Protein AF-A0A7Y5UHI1-F1 (afdb_monomer_lite)

pLDDT: mean 88.86, std 13.52, range [52.78, 98.25]

Radius of gyration: 20.54 Å; chains: 1; bounding box: 62×15×50 Å

Structure (mmCIF, N/CA/C/O backbone):
data_AF-A0A7Y5UHI1-F1
#
_entry.id   AF-A0A7Y5UHI1-F1
#
loop_
_atom_site.group_PDB
_atom_site.id
_atom_site.type_symbol
_atom_site.label_atom_id
_atom_site.label_alt_id
_atom_site.label_comp_id
_atom_site.label_asym_id
_atom_site.label_entity_id
_atom_site.label_seq_id
_atom_site.pdbx_PDB_ins_code
_atom_site.Cartn_x
_atom_site.Cartn_y
_atom_site.Cartn_z
_atom_site.occupancy
_atom_site.B_iso_or_equiv
_atom_site.auth_seq_id
_atom_site.auth_comp_id
_atom_site.auth_asym_id
_atom_site.auth_atom_id
_atom_site.pdbx_PDB_model_num
ATOM 1 N N . MET A 1 1 ? 2.439 -9.789 -3.286 1.00 73.88 1 MET A N 1
ATOM 2 C CA . MET A 1 1 ? 1.145 -9.114 -3.502 1.00 73.88 1 MET A CA 1
ATOM 3 C C . MET A 1 1 ? 1.301 -8.221 -4.721 1.00 73.88 1 MET A C 1
ATOM 5 O O . MET A 1 1 ? 2.306 -7.519 -4.783 1.00 73.88 1 MET A O 1
ATOM 9 N N . THR A 1 2 ? 0.408 -8.315 -5.705 1.00 94.38 2 THR A N 1
ATOM 10 C CA . THR A 1 2 ? 0.450 -7.463 -6.909 1.00 94.38 2 THR A CA 1
ATOM 11 C C . THR A 1 2 ? 0.009 -6.032 -6.583 1.00 94.38 2 THR A C 1
ATOM 13 O O . THR A 1 2 ? -0.489 -5.777 -5.483 1.00 94.38 2 THR A O 1
ATOM 16 N N . VAL A 1 3 ? 0.189 -5.095 -7.518 1.00 94.81 3 VAL A N 1
ATOM 17 C CA . VAL A 1 3 ? -0.284 -3.709 -7.350 1.00 94.81 3 VAL A CA 1
ATOM 18 C C . VAL A 1 3 ? -1.803 -3.685 -7.185 1.00 94.81 3 VAL A C 1
ATOM 20 O O . VAL A 1 3 ? -2.304 -3.062 -6.257 1.00 94.81 3 VAL A O 1
ATOM 23 N N . GLU A 1 4 ? -2.529 -4.447 -7.999 1.00 96.56 4 GLU A N 1
ATOM 24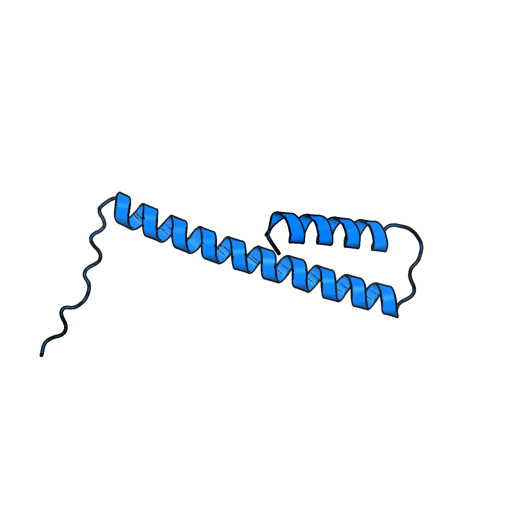 C CA . GLU A 1 4 ? -3.991 -4.558 -7.951 1.00 96.56 4 GLU A CA 1
ATOM 25 C C . GLU A 1 4 ? -4.460 -5.098 -6.601 1.00 96.56 4 GLU A C 1
ATOM 27 O O . GLU A 1 4 ? -5.390 -4.569 -6.002 1.00 96.56 4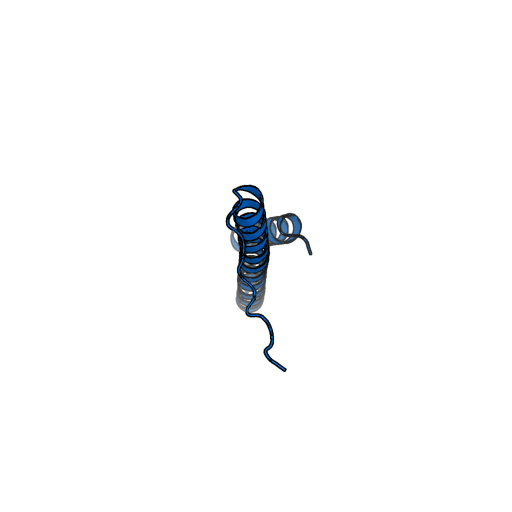 GLU A O 1
ATOM 32 N N . GLN A 1 5 ? -3.776 -6.119 -6.077 1.00 96.69 5 GLN A N 1
ATOM 33 C CA . GLN A 1 5 ? -4.083 -6.662 -4.758 1.00 96.69 5 GLN A CA 1
ATOM 34 C C . GLN A 1 5 ? -3.865 -5.615 -3.655 1.00 96.69 5 GLN A C 1
ATOM 36 O O . GLN A 1 5 ? -4.683 -5.512 -2.743 1.00 96.69 5 GLN A O 1
ATOM 41 N N . ARG A 1 6 ? -2.776 -4.836 -3.720 1.00 96.38 6 ARG A N 1
ATOM 42 C CA . ARG A 1 6 ? -2.481 -3.781 -2.733 1.00 96.38 6 ARG A CA 1
ATOM 43 C C . ARG A 1 6 ? -3.512 -2.657 -2.775 1.00 96.38 6 ARG A C 1
ATOM 45 O O . ARG A 1 6 ? -3.919 -2.188 -1.718 1.00 96.38 6 ARG A O 1
ATOM 52 N N . LEU A 1 7 ? -3.953 -2.266 -3.969 1.00 95.94 7 LEU A N 1
ATOM 53 C CA . LEU A 1 7 ? -5.011 -1.272 -4.146 1.00 95.94 7 LEU A CA 1
ATOM 54 C C . LEU A 1 7 ? -6.349 -1.779 -3.597 1.00 95.94 7 LEU A C 1
ATOM 56 O O . LEU A 1 7 ? -6.964 -1.087 -2.796 1.00 95.94 7 LEU A O 1
ATOM 60 N N . ALA A 1 8 ? -6.732 -3.020 -3.909 1.00 97.38 8 ALA A N 1
ATOM 61 C CA . ALA A 1 8 ? -7.947 -3.625 -3.359 1.00 97.38 8 ALA A CA 1
ATOM 62 C C . ALA A 1 8 ? -7.911 -3.717 -1.821 1.00 97.38 8 ALA A C 1
ATOM 64 O O . ALA A 1 8 ? -8.927 -3.547 -1.150 1.00 97.38 8 ALA A O 1
ATOM 65 N N . ARG A 1 9 ? -6.733 -3.969 -1.232 1.00 97.44 9 ARG A N 1
ATOM 66 C CA . ARG A 1 9 ? -6.575 -3.948 0.227 1.00 97.44 9 ARG A CA 1
ATOM 67 C C . ARG A 1 9 ? -6.693 -2.539 0.799 1.00 97.44 9 ARG A C 1
ATOM 69 O O . ARG A 1 9 ? -7.318 -2.381 1.842 1.00 97.44 9 ARG A O 1
ATOM 76 N N . LEU A 1 10 ? -6.119 -1.541 0.132 1.00 96.94 10 LEU A N 1
ATOM 77 C CA . LEU A 1 10 ? -6.238 -0.141 0.532 1.00 96.94 10 LEU A CA 1
ATOM 78 C C . LEU A 1 10 ? -7.702 0.321 0.512 1.00 96.94 10 LEU A C 1
ATOM 80 O O . LEU A 1 10 ? -8.139 0.936 1.477 1.00 96.94 10 LEU A O 1
ATOM 84 N N . GLU A 1 11 ? -8.465 -0.033 -0.524 1.00 97.31 11 GLU A N 1
ATOM 85 C CA . GLU A 1 11 ? -9.910 0.236 -0.601 1.00 97.31 11 GLU A CA 1
ATOM 86 C C . GLU A 1 11 ? -10.656 -0.401 0.576 1.00 97.31 11 GLU A C 1
ATOM 88 O O . GLU A 1 11 ? -11.364 0.289 1.301 1.00 97.31 11 GLU A O 1
ATOM 93 N N . ALA A 1 12 ? -10.401 -1.681 0.868 1.00 97.62 12 ALA A N 1
ATOM 94 C CA . ALA A 1 12 ? -11.023 -2.355 2.009 1.00 97.62 12 ALA A CA 1
ATOM 95 C C . ALA A 1 12 ? -10.665 -1.718 3.369 1.00 97.62 12 ALA A C 1
ATOM 97 O O . ALA A 1 12 ? -11.466 -1.753 4.303 1.00 97.62 12 ALA A O 1
ATOM 98 N N . ILE A 1 13 ? -9.455 -1.164 3.505 1.00 97.38 13 ILE A N 1
ATOM 99 C CA . ILE A 1 13 ? -9.031 -0.425 4.702 1.00 97.38 13 ILE A CA 1
ATOM 100 C C . ILE A 1 13 ? -9.803 0.893 4.818 1.00 97.38 13 ILE A C 1
ATOM 102 O O . ILE A 1 13 ? -10.287 1.207 5.904 1.00 97.38 13 ILE A O 1
ATOM 106 N N . VAL A 1 14 ? -9.937 1.641 3.719 1.00 96.56 14 VAL A N 1
ATOM 107 C CA . VAL A 1 14 ? -10.716 2.888 3.680 1.00 96.56 14 VAL A CA 1
ATOM 108 C C . VAL A 1 14 ? -12.170 2.607 4.045 1.00 96.56 14 VAL A C 1
ATOM 110 O O . VAL A 1 14 ? -12.675 3.213 4.986 1.00 96.56 14 VAL A O 1
ATOM 113 N N . ASP A 1 15 ? -12.793 1.611 3.414 1.00 97.00 15 ASP A N 1
ATOM 114 C CA . ASP A 1 15 ? -14.172 1.208 3.705 1.00 97.00 15 ASP A CA 1
ATOM 115 C C . ASP A 1 15 ? -14.362 0.838 5.186 1.00 97.00 15 ASP A C 1
ATOM 117 O O . ASP A 1 15 ? -15.378 1.171 5.800 1.00 97.00 15 ASP A O 1
ATOM 121 N N . ARG A 1 16 ? -13.377 0.163 5.800 1.00 96.31 16 ARG A N 1
ATOM 122 C CA . ARG A 1 16 ? -13.424 -0.184 7.229 1.00 96.31 16 ARG A CA 1
ATOM 123 C C . ARG A 1 16 ? -13.328 1.049 8.125 1.00 96.31 16 ARG A C 1
ATOM 125 O O . ARG A 1 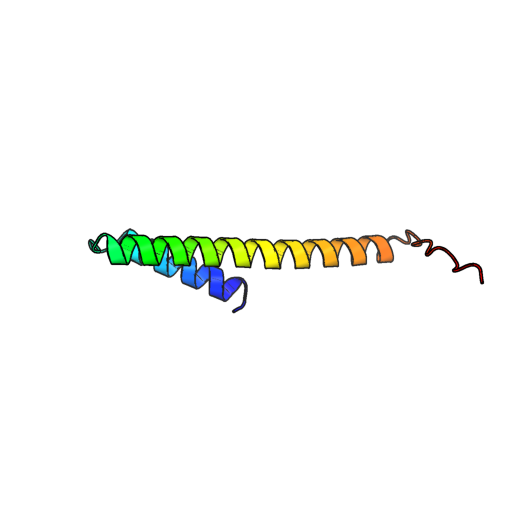16 ? -14.038 1.103 9.123 1.00 96.31 16 ARG A O 1
ATOM 132 N N . LEU A 1 17 ? -12.458 2.001 7.793 1.00 95.44 17 LEU A N 1
ATOM 133 C CA . LEU A 1 17 ? -12.264 3.230 8.567 1.00 95.44 17 LEU A CA 1
ATOM 134 C C . LEU A 1 17 ? -13.436 4.214 8.420 1.00 95.44 17 LEU A C 1
ATOM 136 O O . LEU A 1 17 ? -13.707 4.968 9.352 1.00 95.44 17 LEU A O 1
ATOM 140 N N . GLU A 1 18 ? -14.127 4.206 7.278 1.00 95.25 18 GLU A N 1
ATOM 141 C CA . GLU A 1 18 ? -15.315 5.036 7.020 1.00 95.25 18 GLU A CA 1
ATOM 142 C C . GLU A 1 18 ? -16.623 4.412 7.530 1.00 95.25 18 GLU A C 1
ATOM 144 O O . GLU A 1 18 ? -17.625 5.113 7.680 1.00 95.25 18 GLU A O 1
ATOM 149 N N . GLY A 1 19 ? -16.622 3.100 7.778 1.00 92.69 19 GLY A N 1
ATOM 150 C CA . GLY A 1 19 ? -17.780 2.340 8.227 1.00 92.69 19 GLY A CA 1
ATOM 151 C C . GLY A 1 19 ? -18.098 2.505 9.716 1.00 92.69 19 GLY A C 1
ATOM 152 O O . GLY A 1 19 ? -18.249 3.603 10.251 1.00 92.69 19 GLY A O 1
ATOM 153 N N . GLU A 1 20 ? -18.287 1.378 10.401 1.00 89.75 20 GLU A N 1
ATOM 154 C CA . GLU A 1 20 ? -18.585 1.392 11.833 1.00 89.75 20 GLU A CA 1
ATOM 155 C C . GLU A 1 20 ? -17.392 1.904 12.656 1.00 89.75 20 GLU A C 1
ATOM 157 O O . GLU A 1 20 ? -16.246 1.609 12.313 1.00 89.75 20 GLU A O 1
ATOM 162 N N . PRO A 1 21 ? -17.640 2.611 13.776 1.00 92.00 21 PRO A N 1
ATOM 163 C CA . PRO A 1 21 ? -16.574 3.100 14.637 1.00 92.00 21 PRO A CA 1
ATOM 164 C C . PRO A 1 21 ? -15.666 1.962 15.107 1.00 92.00 21 PRO A C 1
ATOM 166 O O . PRO A 1 21 ? -16.102 1.049 15.810 1.00 92.00 21 PRO A O 1
ATOM 169 N N . VAL A 1 22 ? -14.394 2.052 14.737 1.00 94.56 22 VAL A N 1
ATOM 170 C CA . VAL A 1 22 ? -13.319 1.209 15.258 1.00 94.56 22 VAL A CA 1
ATOM 171 C C . VAL A 1 22 ? -12.679 1.870 16.472 1.00 94.56 22 VAL A C 1
ATOM 173 O O . VAL A 1 22 ? -12.725 3.095 16.632 1.00 94.56 22 VAL A O 1
ATOM 176 N N . ASP A 1 23 ? -12.074 1.070 17.346 1.00 97.12 23 ASP A N 1
ATOM 177 C CA . ASP A 1 23 ? -11.267 1.638 18.418 1.00 97.12 23 ASP A CA 1
ATOM 178 C C . ASP A 1 23 ? -9.977 2.273 17.868 1.00 97.12 23 ASP A C 1
ATOM 180 O O . ASP A 1 23 ? -9.565 2.048 16.727 1.00 97.12 23 ASP A O 1
ATOM 184 N N . LEU A 1 24 ? -9.334 3.109 18.685 1.00 96.62 24 LEU A N 1
ATOM 185 C CA . LEU A 1 24 ? -8.147 3.852 18.267 1.00 96.62 24 LEU A CA 1
ATOM 186 C C . LEU A 1 24 ? -6.977 2.933 17.876 1.00 96.62 24 LEU A C 1
ATOM 188 O O . LEU A 1 24 ? -6.206 3.284 16.987 1.00 96.62 24 LEU A O 1
ATOM 192 N N . ALA A 1 25 ? -6.820 1.785 18.538 1.00 97.44 25 ALA A N 1
ATOM 193 C CA . ALA A 1 25 ? -5.716 0.876 18.256 1.00 97.44 25 ALA A CA 1
ATOM 194 C C . ALA A 1 25 ? -5.919 0.180 16.903 1.00 97.44 25 ALA A C 1
ATOM 196 O O . ALA A 1 25 ? -4.984 0.112 16.105 1.00 97.44 25 ALA A O 1
ATOM 197 N N . GLU A 1 26 ? -7.143 -0.266 16.615 1.00 96.81 26 GLU A N 1
ATOM 198 C CA . GLU A 1 26 ? -7.529 -0.814 15.313 1.00 96.81 26 GLU A CA 1
ATOM 199 C C . GLU A 1 26 ? -7.396 0.247 14.211 1.00 96.81 26 GLU A C 1
ATOM 201 O O . GLU A 1 26 ? -6.807 -0.032 13.167 1.00 96.81 26 GLU A O 1
ATOM 206 N N . ALA A 1 27 ? -7.852 1.480 14.457 1.00 97.25 27 ALA A N 1
ATOM 207 C CA . ALA A 1 27 ? -7.731 2.579 13.499 1.00 97.25 27 ALA A CA 1
ATOM 208 C C . ALA A 1 27 ? -6.269 2.867 13.119 1.00 97.25 27 ALA A C 1
ATOM 210 O O . ALA A 1 27 ? -5.952 3.030 11.940 1.00 97.25 27 ALA A O 1
ATOM 211 N N . LEU A 1 28 ? -5.372 2.908 14.111 1.00 98.06 28 LEU A N 1
ATOM 212 C CA . LEU A 1 28 ? -3.941 3.127 13.886 1.00 98.06 28 LEU A CA 1
ATOM 213 C C . LEU A 1 28 ? -3.310 1.970 13.106 1.00 98.06 28 LEU A C 1
ATOM 215 O O . LEU A 1 28 ? -2.580 2.218 12.149 1.00 98.06 28 LEU A O 1
ATOM 219 N N . ALA A 1 29 ? -3.635 0.724 13.456 1.00 98.25 29 ALA A N 1
ATOM 220 C CA . ALA A 1 29 ? -3.124 -0.447 12.748 1.00 98.25 29 ALA A CA 1
ATOM 221 C C . ALA A 1 29 ? -3.567 -0.470 11.274 1.00 98.25 29 ALA A C 1
ATOM 223 O O . ALA A 1 29 ? -2.752 -0.700 10.380 1.00 98.25 29 ALA A O 1
ATOM 224 N N . LEU A 1 30 ? -4.844 -0.176 11.009 1.00 98.12 30 LEU A N 1
ATOM 225 C CA . LEU A 1 30 ? -5.391 -0.068 9.6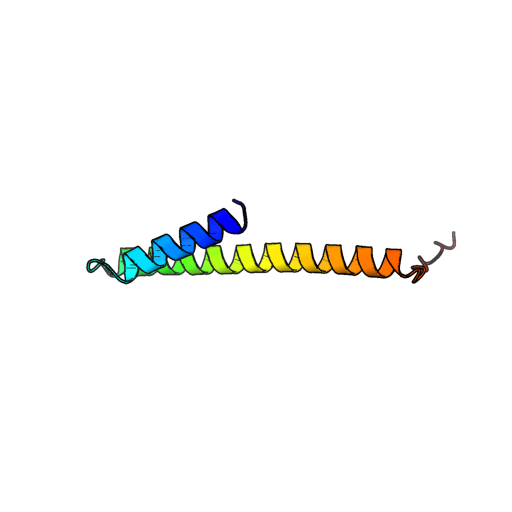54 1.00 98.12 30 LEU A CA 1
ATOM 226 C C . LEU A 1 30 ? -4.722 1.059 8.859 1.00 98.12 30 LEU A C 1
ATOM 228 O O . LEU A 1 30 ? -4.385 0.879 7.690 1.00 98.12 30 LEU A O 1
ATOM 232 N N . PHE A 1 31 ? -4.488 2.210 9.490 1.00 96.94 31 PHE A N 1
ATOM 233 C CA . PHE A 1 31 ? -3.806 3.332 8.853 1.00 96.94 31 PHE A CA 1
ATOM 234 C C . PHE A 1 31 ? -2.359 2.988 8.473 1.00 96.94 31 PHE A C 1
ATOM 236 O O . PHE A 1 31 ? -1.944 3.231 7.338 1.00 96.94 31 PHE A O 1
ATOM 243 N N . GLU A 1 32 ? -1.597 2.387 9.390 1.00 98.19 32 GLU A N 1
ATOM 244 C CA . GLU A 1 32 ? -0.226 1.934 9.130 1.00 98.19 32 GLU A CA 1
ATOM 245 C C . GLU A 1 32 ? -0.175 0.915 7.985 1.00 98.19 32 GLU A C 1
ATOM 247 O O . GLU A 1 32 ? 0.668 1.024 7.086 1.00 98.19 32 GLU A O 1
ATOM 252 N N . GLU A 1 33 ? -1.113 -0.035 7.966 1.00 97.94 33 GLU A N 1
ATOM 253 C CA . GLU A 1 33 ? -1.236 -1.006 6.881 1.00 97.94 33 GLU A CA 1
ATOM 254 C C . GLU A 1 33 ? -1.547 -0.325 5.538 1.00 97.94 33 GLU A C 1
ATOM 256 O O . GLU A 1 33 ? -0.935 -0.653 4.515 1.00 97.94 33 GLU A O 1
ATOM 261 N N . GLY A 1 34 ? -2.452 0.656 5.532 1.00 97.44 34 GLY A N 1
ATOM 262 C CA . GLY A 1 34 ? -2.800 1.427 4.340 1.00 97.44 34 GLY A CA 1
ATOM 263 C C . GLY A 1 34 ? -1.600 2.189 3.772 1.00 97.44 34 GLY A C 1
ATOM 264 O O . GLY A 1 34 ? -1.327 2.121 2.570 1.00 97.44 34 GLY A O 1
ATOM 265 N N . VAL A 1 35 ? -0.819 2.844 4.636 1.00 97.75 35 VAL A N 1
ATOM 266 C CA . VAL A 1 35 ? 0.419 3.541 4.245 1.00 97.75 35 VAL A CA 1
ATOM 267 C C . VAL A 1 35 ? 1.435 2.567 3.646 1.00 97.75 35 VAL A C 1
ATOM 269 O O . VAL A 1 35 ? 2.048 2.873 2.618 1.00 97.75 35 VAL A O 1
ATOM 272 N N . ALA A 1 36 ? 1.599 1.382 4.239 1.00 97.44 36 ALA A N 1
ATOM 273 C CA . ALA A 1 36 ? 2.488 0.354 3.705 1.00 97.44 36 ALA A CA 1
ATOM 274 C C . ALA A 1 36 ? 2.031 -0.134 2.318 1.00 97.44 36 ALA A C 1
ATOM 276 O O . ALA A 1 36 ? 2.847 -0.223 1.396 1.00 97.44 36 ALA A O 1
ATOM 277 N N . CYS A 1 37 ? 0.729 -0.382 2.137 1.00 97.00 37 CYS A N 1
ATOM 278 C CA . CYS A 1 37 ? 0.157 -0.773 0.847 1.00 97.00 37 CYS A CA 1
ATOM 279 C C . CYS A 1 37 ? 0.432 0.275 -0.238 1.00 97.00 37 CYS A C 1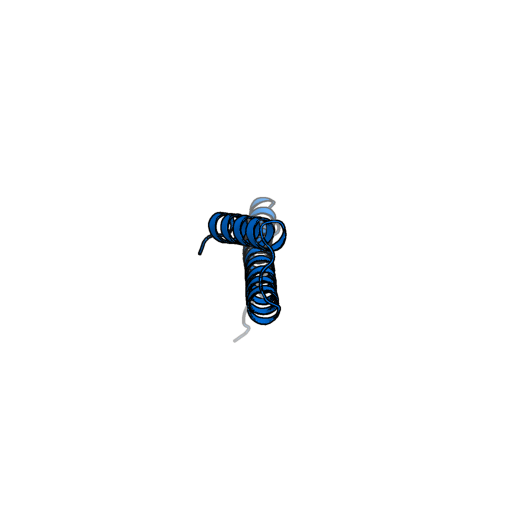
ATOM 281 O O . CYS A 1 37 ? 0.894 -0.082 -1.326 1.00 97.00 37 CYS A O 1
ATOM 283 N N . LEU A 1 38 ? 0.204 1.555 0.073 1.00 95.75 38 LEU A N 1
ATOM 284 C CA . LEU A 1 38 ? 0.437 2.665 -0.848 1.00 95.75 38 LEU A CA 1
ATOM 285 C C . LEU A 1 38 ? 1.917 2.789 -1.228 1.00 95.75 38 LEU A C 1
ATOM 287 O O . LEU A 1 38 ? 2.247 2.892 -2.411 1.00 95.75 38 LEU A O 1
ATOM 291 N N . ARG A 1 39 ? 2.816 2.747 -0.238 1.00 97.31 39 ARG A N 1
ATOM 292 C CA . ARG A 1 39 ? 4.261 2.881 -0.464 1.00 97.31 39 ARG A CA 1
ATOM 293 C C . ARG A 1 39 ? 4.793 1.774 -1.368 1.00 97.31 39 ARG A C 1
ATOM 295 O O . ARG A 1 39 ? 5.548 2.044 -2.299 1.00 97.31 39 ARG A O 1
ATOM 302 N N . ASP A 1 40 ? 4.384 0.539 -1.112 1.00 96.62 40 ASP A N 1
ATOM 303 C CA . ASP A 1 40 ? 4.853 -0.605 -1.884 1.00 96.62 40 ASP A CA 1
ATOM 304 C C . ASP A 1 40 ? 4.283 -0.615 -3.314 1.00 96.62 40 ASP A C 1
ATOM 306 O O . ASP A 1 40 ? 4.981 -0.993 -4.259 1.00 96.62 40 ASP A O 1
ATOM 310 N N . ALA A 1 41 ? 3.026 -0.190 -3.494 1.00 96.25 41 ALA A N 1
ATOM 311 C CA . ALA A 1 41 ? 2.426 -0.037 -4.818 1.00 96.25 41 ALA A CA 1
ATOM 312 C C . ALA A 1 41 ? 3.161 1.038 -5.635 1.00 96.25 41 ALA A C 1
ATOM 314 O O . ALA A 1 41 ? 3.532 0.789 -6.782 1.00 96.25 41 ALA A O 1
ATOM 315 N N . ALA A 1 42 ? 3.447 2.192 -5.022 1.00 96.25 42 ALA A N 1
ATOM 316 C CA . ALA A 1 42 ? 4.216 3.266 -5.647 1.00 96.25 42 ALA A CA 1
ATOM 317 C C . ALA A 1 42 ? 5.641 2.822 -6.022 1.00 96.25 42 ALA A C 1
ATOM 319 O O . ALA A 1 42 ? 6.106 3.117 -7.122 1.00 96.25 42 ALA A O 1
ATOM 320 N N . GLY A 1 43 ? 6.314 2.065 -5.148 1.00 97.19 43 GLY A N 1
ATOM 321 C CA . GLY A 1 43 ? 7.632 1.494 -5.437 1.00 97.19 43 GLY A CA 1
ATOM 322 C C . GLY A 1 43 ? 7.606 0.559 -6.649 1.00 97.19 43 GLY A C 1
ATOM 323 O O . GLY A 1 43 ? 8.392 0.726 -7.577 1.00 97.19 43 GLY A O 1
ATOM 324 N N . THR A 1 44 ? 6.632 -0.352 -6.693 1.00 96.25 44 THR A N 1
ATOM 325 C CA . THR A 1 44 ? 6.466 -1.291 -7.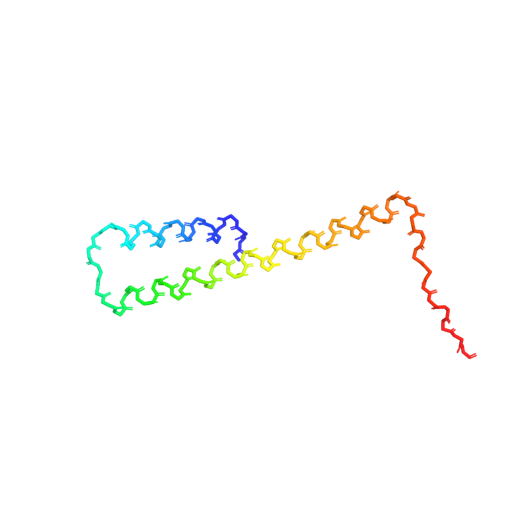816 1.00 96.25 44 THR A CA 1
ATOM 326 C C . THR A 1 44 ? 6.201 -0.565 -9.141 1.00 96.25 44 THR A C 1
ATOM 328 O O . THR A 1 44 ? 6.763 -0.922 -10.176 1.00 96.25 44 THR A O 1
ATOM 331 N N . LEU A 1 45 ? 5.356 0.471 -9.120 1.00 96.19 45 LEU A N 1
ATOM 332 C CA . LEU A 1 45 ? 5.061 1.290 -10.299 1.00 96.19 45 LEU A CA 1
ATOM 333 C C . LEU A 1 45 ? 6.299 2.048 -10.790 1.00 96.19 45 LEU A C 1
ATOM 335 O O . LEU A 1 45 ? 6.559 2.066 -11.990 1.00 96.19 45 LEU A O 1
ATOM 339 N N . SER A 1 46 ? 7.087 2.613 -9.874 1.00 96.62 46 SER A N 1
ATOM 340 C CA . SER A 1 46 ? 8.339 3.307 -10.197 1.00 96.62 46 SER A CA 1
ATOM 341 C C . SER A 1 46 ? 9.353 2.378 -10.877 1.00 96.62 46 SER A C 1
ATOM 343 O O . SER A 1 46 ? 9.939 2.724 -11.904 1.00 96.62 46 SER A O 1
ATOM 345 N N . GLU A 1 47 ? 9.513 1.154 -10.365 1.00 96.06 47 GLU A N 1
ATOM 346 C CA . GLU A 1 47 ? 10.379 0.140 -10.980 1.00 96.06 47 GLU A CA 1
ATOM 347 C C . GLU A 1 47 ? 9.906 -0.250 -12.387 1.00 96.06 47 GLU A C 1
ATOM 349 O O . GLU A 1 47 ? 10.714 -0.366 -13.316 1.00 96.06 47 GLU A O 1
ATOM 354 N N . ALA A 1 48 ? 8.594 -0.428 -12.563 1.00 94.94 48 ALA A N 1
ATOM 355 C CA . ALA A 1 48 ? 8.009 -0.722 -13.864 1.00 94.94 48 ALA A CA 1
ATOM 356 C C . ALA A 1 48 ? 8.243 0.429 -14.857 1.00 94.94 48 ALA A C 1
ATOM 358 O O . ALA A 1 48 ? 8.670 0.178 -15.985 1.00 94.94 48 ALA A O 1
ATOM 359 N N . GLU A 1 49 ? 8.036 1.678 -14.434 1.00 95.06 49 GLU A N 1
ATOM 360 C CA . GLU A 1 49 ? 8.273 2.868 -15.255 1.00 95.06 49 GLU A CA 1
ATOM 361 C C . GLU A 1 49 ? 9.744 2.977 -15.681 1.00 95.06 49 GLU A C 1
ATOM 363 O O . GLU A 1 49 ? 10.034 3.175 -16.863 1.00 95.06 49 GLU A O 1
ATOM 368 N N . ALA A 1 50 ? 10.682 2.777 -14.749 1.00 95.31 50 ALA A N 1
ATOM 369 C CA . ALA A 1 50 ? 12.114 2.801 -15.040 1.00 95.31 50 ALA A CA 1
ATOM 370 C C . ALA A 1 50 ? 12.500 1.742 -16.085 1.00 95.31 50 ALA A C 1
ATOM 372 O O . ALA A 1 50 ? 13.278 2.009 -17.006 1.00 95.31 50 ALA A O 1
ATOM 373 N N . ARG A 1 51 ? 11.917 0.541 -15.985 1.00 94.31 51 ARG A N 1
ATOM 374 C CA . ARG A 1 51 ? 12.141 -0.532 -16.957 1.00 94.31 51 ARG A CA 1
ATOM 375 C C . ARG A 1 51 ? 11.559 -0.195 -18.328 1.00 94.31 51 ARG A C 1
ATOM 377 O O . ARG A 1 51 ? 12.232 -0.447 -19.326 1.00 94.31 51 ARG A O 1
ATOM 384 N N . VAL A 1 52 ? 10.351 0.370 -18.390 1.00 94.44 52 VAL A N 1
ATOM 385 C CA . VAL A 1 52 ? 9.750 0.825 -19.655 1.00 94.44 52 VAL A CA 1
ATOM 386 C C . VAL A 1 52 ? 10.631 1.886 -20.302 1.00 94.44 52 VAL A C 1
ATOM 388 O O . VAL A 1 52 ? 10.977 1.744 -21.469 1.00 94.44 52 VAL A O 1
ATOM 391 N N . ARG A 1 53 ? 11.072 2.891 -19.538 1.00 90.81 53 ARG A N 1
ATOM 392 C CA . ARG A 1 53 ? 11.943 3.962 -20.035 1.00 90.81 53 ARG A CA 1
ATOM 393 C C . ARG A 1 53 ? 13.225 3.416 -20.661 1.00 90.81 53 ARG A C 1
ATOM 395 O O . ARG A 1 53 ? 13.515 3.742 -21.806 1.00 90.81 53 ARG A O 1
ATOM 402 N N . LYS A 1 54 ? 13.926 2.515 -19.962 1.00 90.38 54 LYS A N 1
ATOM 403 C CA . LYS A 1 54 ? 15.144 1.872 -20.479 1.00 90.38 54 LYS A CA 1
ATOM 404 C C . LYS A 1 54 ? 14.890 1.113 -21.786 1.00 90.38 54 LYS A C 1
ATOM 406 O O . LYS A 1 54 ? 15.712 1.158 -22.693 1.00 90.38 54 LYS A O 1
ATOM 411 N N . LEU A 1 55 ? 13.771 0.395 -21.889 1.00 89.50 55 LEU A N 1
ATOM 412 C CA . LEU A 1 55 ? 13.427 -0.343 -23.109 1.00 89.50 55 LEU A CA 1
ATOM 413 C C . LEU A 1 55 ? 13.099 0.594 -24.275 1.00 89.50 55 LEU A C 1
ATOM 415 O O . LEU A 1 55 ? 13.518 0.317 -25.395 1.00 89.50 55 LEU A O 1
ATOM 419 N N . THR A 1 56 ? 12.393 1.696 -24.017 1.00 86.31 56 THR A N 1
ATOM 420 C CA . THR A 1 56 ? 12.093 2.714 -25.030 1.00 86.31 56 THR A CA 1
ATOM 421 C C . THR A 1 56 ? 13.366 3.404 -25.522 1.00 86.31 56 THR A C 1
ATOM 423 O O . THR A 1 56 ? 13.563 3.502 -26.726 1.00 86.31 56 THR A O 1
ATOM 426 N N . GLU A 1 57 ? 14.274 3.796 -24.622 1.00 83.12 57 GLU A N 1
ATOM 427 C CA . GLU A 1 57 ? 15.570 4.398 -24.983 1.00 83.12 57 GLU A CA 1
ATOM 428 C C . GLU A 1 57 ? 16.419 3.464 -25.866 1.00 83.12 57 GLU A C 1
ATOM 430 O O . GLU A 1 57 ? 17.015 3.904 -26.850 1.00 83.12 57 GLU A O 1
ATOM 435 N N . LEU A 1 58 ? 16.426 2.160 -25.559 1.00 75.62 58 LEU A N 1
ATOM 436 C CA . LEU A 1 58 ? 17.095 1.145 -26.380 1.00 75.62 58 LEU A CA 1
ATOM 437 C C . LEU A 1 58 ? 16.422 0.959 -27.750 1.00 75.62 58 LEU A C 1
ATOM 439 O O . LEU A 1 58 ? 17.114 0.752 -28.747 1.00 75.62 58 LEU A O 1
ATOM 443 N N . ALA A 1 59 ? 15.088 1.011 -27.809 1.00 74.19 59 ALA A N 1
ATOM 444 C CA . ALA A 1 59 ? 14.323 0.844 -29.046 1.00 74.19 59 ALA A CA 1
ATOM 445 C C . ALA A 1 59 ? 14.471 2.042 -30.000 1.00 74.19 59 ALA A C 1
ATOM 447 O O . ALA A 1 59 ? 14.538 1.842 -31.212 1.00 74.19 59 ALA A O 1
ATOM 448 N N . ASP A 1 60 ? 14.592 3.258 -29.461 1.00 71.88 60 ASP A N 1
ATOM 449 C CA . ASP A 1 60 ? 14.803 4.492 -30.230 1.00 71.88 60 ASP A CA 1
ATOM 450 C C . ASP A 1 60 ? 16.251 4.651 -30.746 1.00 71.88 60 ASP A C 1
ATOM 452 O O . ASP A 1 60 ? 16.587 5.647 -31.387 1.00 71.88 60 ASP A O 1
ATOM 456 N N . GLY A 1 61 ? 17.122 3.657 -30.528 1.00 58.97 61 GLY A N 1
ATOM 457 C CA . GLY A 1 61 ? 18.466 3.617 -31.111 1.00 58.97 61 GLY A CA 1
ATOM 458 C C . GLY A 1 61 ? 19.489 4.517 -30.416 1.00 58.97 61 GLY A C 1
ATOM 459 O O . GLY A 1 61 ? 20.556 4.774 -30.981 1.00 58.97 61 GLY A O 1
ATOM 460 N N . ALA A 1 62 ? 19.211 4.977 -29.192 1.00 59.84 62 ALA A N 1
ATOM 461 C CA . ALA A 1 62 ? 20.220 5.603 -28.349 1.00 59.84 62 ALA A CA 1
ATOM 462 C C . ALA A 1 62 ? 21.194 4.516 -27.862 1.00 59.84 62 ALA A C 1
ATOM 464 O O . ALA A 1 62 ? 20.980 3.859 -26.845 1.00 59.84 62 ALA A O 1
ATOM 465 N N . PHE A 1 63 ? 22.255 4.284 -28.637 1.00 56.38 63 PHE A N 1
ATOM 466 C CA . PHE A 1 63 ? 23.372 3.422 -28.261 1.00 56.38 63 PHE A CA 1
ATOM 467 C C . PHE A 1 63 ? 23.890 3.818 -26.872 1.00 56.38 63 PHE A C 1
ATOM 469 O O . PHE A 1 63 ? 24.442 4.904 -26.692 1.00 56.38 63 PHE A O 1
ATOM 476 N N . ALA A 1 64 ? 23.730 2.929 -25.891 1.00 61.06 64 ALA A N 1
ATOM 477 C CA . ALA A 1 64 ? 24.448 3.041 -24.633 1.00 61.06 64 ALA A CA 1
ATOM 478 C C . ALA A 1 64 ? 25.919 2.707 -24.906 1.00 61.06 64 ALA A C 1
ATOM 480 O O . ALA A 1 64 ? 26.255 1.579 -25.265 1.00 61.06 64 ALA A O 1
ATOM 481 N N . VAL A 1 65 ? 26.787 3.709 -24.778 1.00 58.47 65 VAL A N 1
ATOM 482 C CA . VAL A 1 65 ? 28.235 3.504 -24.750 1.00 58.47 65 VAL A CA 1
ATOM 483 C C . VAL A 1 65 ? 28.560 2.947 -23.367 1.00 58.47 65 VAL A C 1
ATOM 485 O O . VAL A 1 65 ? 28.585 3.699 -22.394 1.00 58.47 65 VAL A O 1
ATOM 488 N N . GLU A 1 66 ? 28.751 1.633 -23.257 1.00 66.25 66 GLU A N 1
ATOM 489 C CA . GLU A 1 66 ? 29.446 1.088 -22.091 1.00 66.25 66 GLU A CA 1
ATOM 490 C C . GLU A 1 66 ? 30.935 1.445 -22.217 1.00 66.25 66 GLU A C 1
ATOM 492 O O . GLU A 1 66 ? 31.502 1.297 -23.307 1.00 66.25 66 GLU A O 1
ATOM 497 N N . PRO A 1 67 ? 31.569 1.974 -21.153 1.00 63.28 67 PRO A N 1
ATOM 498 C CA . PRO A 1 67 ? 33.008 2.173 -21.156 1.00 63.28 67 PRO A CA 1
ATOM 499 C C . PRO A 1 67 ? 33.680 0.816 -21.378 1.00 63.28 67 PRO A C 1
ATOM 501 O O . PRO A 1 67 ? 33.347 -0.163 -20.715 1.00 63.28 67 PRO A O 1
ATOM 504 N N . LEU A 1 68 ? 34.590 0.760 -22.349 1.00 61.09 68 LEU A N 1
ATOM 505 C CA . LEU A 1 68 ? 35.482 -0.380 -22.503 1.00 61.09 68 LEU A CA 1
ATOM 506 C C . LEU A 1 68 ? 36.377 -0.407 -21.265 1.00 61.09 68 LEU A C 1
ATOM 508 O O . LEU A 1 68 ? 37.059 0.580 -20.991 1.00 61.09 68 LEU A O 1
ATOM 512 N N . ASP A 1 69 ? 36.327 -1.501 -20.507 1.00 66.62 69 ASP A N 1
ATOM 513 C CA . ASP A 1 69 ? 37.326 -1.772 -19.481 1.00 66.62 69 ASP A CA 1
ATOM 514 C C . ASP A 1 69 ? 38.689 -1.854 -20.188 1.00 66.62 69 ASP A C 1
ATOM 516 O O . ASP A 1 69 ? 38.951 -2.782 -20.958 1.00 66.62 69 ASP A O 1
ATOM 520 N N . ASP A 1 70 ? 39.516 -0.826 -19.991 1.00 59.09 70 ASP A N 1
ATOM 521 C CA . ASP A 1 70 ? 40.914 -0.821 -20.409 1.00 59.09 70 ASP A CA 1
ATOM 522 C C . ASP A 1 70 ? 41.696 -1.705 -19.417 1.00 59.09 70 ASP A C 1
ATOM 524 O O . ASP A 1 70 ? 41.969 -1.279 -18.291 1.00 59.09 70 ASP A O 1
ATOM 528 N N . ASP A 1 71 ? 42.008 -2.942 -19.826 1.00 52.78 71 ASP A N 1
ATOM 529 C CA . ASP A 1 71 ? 43.050 -3.783 -19.202 1.00 52.78 71 ASP A CA 1
ATOM 530 C C . ASP A 1 71 ? 44.433 -3.095 -19.249 1.00 52.78 71 ASP A C 1
ATOM 532 O O . ASP A 1 71 ? 44.820 -2.579 -20.328 1.00 52.78 71 ASP A O 1
#

Foldseek 3Di:
DALVVLVVLLVVLVCVVPDDDDDPVSVVVSVVSNVVSVVVSVVVVVVVVVVVVVVVCVVVPVDDDDDDPDD

Secondary structure (DSSP, 8-state):
--HHHHHHHHHHHHHHHHSSPPPHHHHHHHHHHHHHHHHHHHHHHHHHHHHHHHHHHHHTT----PPP---

Sequence (71 aa):
MTVEQRLARLEAIVDRLEGEPVDLAEALALFEEGVACLRDAAGTLSEAEARVRKLTELADGAFAVEPLDDD